Protein AF-A0A8C3S7J0-F1 (afdb_monomer_lite)

Structure (mmCIF, N/CA/C/O backbone):
data_AF-A0A8C3S7J0-F1
#
_entry.id   AF-A0A8C3S7J0-F1
#
loop_
_atom_site.group_PDB
_atom_site.id
_atom_site.type_symbol
_atom_site.label_atom_id
_atom_site.label_alt_id
_atom_site.label_comp_id
_atom_site.label_asym_id
_atom_site.label_entity_id
_atom_site.label_seq_id
_atom_site.pdbx_PDB_ins_code
_atom_site.Cartn_x
_atom_site.Cartn_y
_atom_site.Cartn_z
_atom_site.occupancy
_atom_site.B_iso_or_equiv
_atom_site.auth_seq_id
_atom_site.auth_comp_id
_atom_site.auth_asym_id
_atom_site.auth_atom_id
_atom_site.pdbx_PDB_model_num
ATOM 1 N N . PHE A 1 1 ? 1.448 -11.003 -1.772 1.00 38.31 1 PHE A N 1
ATOM 2 C CA . PHE A 1 1 ? 2.505 -11.469 -2.699 1.00 38.31 1 PHE A CA 1
ATOM 3 C C . PHE A 1 1 ? 1.903 -12.014 -3.994 1.00 38.31 1 PHE A C 1
ATOM 5 O O . PHE A 1 1 ? 1.480 -13.165 -3.989 1.00 38.31 1 PHE A O 1
ATOM 12 N N . ARG A 1 2 ? 1.852 -11.244 -5.099 1.00 31.61 2 ARG A N 1
ATOM 13 C CA . ARG A 1 2 ? 1.760 -11.818 -6.460 1.00 31.61 2 ARG A CA 1
ATOM 14 C C . ARG A 1 2 ? 1.911 -10.792 -7.595 1.00 31.61 2 ARG A C 1
ATOM 16 O O . ARG A 1 2 ? 1.397 -9.692 -7.504 1.00 31.61 2 ARG A O 1
ATOM 23 N N . VAL A 1 3 ? 2.569 -11.288 -8.649 1.00 31.92 3 VAL A N 1
ATOM 24 C CA . VAL A 1 3 ? 2.653 -10.865 -10.062 1.00 31.92 3 VAL A CA 1
ATOM 25 C C . VAL A 1 3 ? 3.139 -9.438 -10.350 1.00 31.92 3 VAL A C 1
ATOM 27 O O . VAL A 1 3 ? 2.366 -8.494 -10.400 1.00 31.92 3 VAL A O 1
ATOM 30 N N . LYS A 1 4 ? 4.434 -9.318 -10.684 1.00 39.03 4 LYS A N 1
ATOM 31 C CA . LYS A 1 4 ? 4.947 -8.198 -11.486 1.00 39.03 4 LYS A CA 1
ATOM 32 C C . LYS A 1 4 ? 4.490 -8.416 -12.930 1.00 39.03 4 LYS A C 1
ATOM 34 O O . LYS A 1 4 ? 5.097 -9.210 -13.647 1.00 39.03 4 LYS A O 1
ATOM 39 N N . SER A 1 5 ? 3.393 -7.787 -13.333 1.00 47.41 5 SER A N 1
ATOM 40 C CA . SER A 1 5 ? 2.968 -7.794 -14.734 1.00 47.41 5 SER A CA 1
ATOM 41 C C . SER A 1 5 ? 4.003 -7.042 -15.573 1.00 47.41 5 SER A C 1
ATOM 43 O O . SER A 1 5 ? 4.263 -5.862 -15.351 1.00 47.41 5 SER A O 1
ATOM 45 N N . LEU A 1 6 ? 4.624 -7.741 -16.523 1.00 52.50 6 LEU A N 1
ATOM 46 C CA . LEU A 1 6 ? 5.492 -7.137 -17.528 1.00 52.50 6 LEU A CA 1
ATOM 47 C C . LEU A 1 6 ? 4.600 -6.661 -18.678 1.00 52.50 6 LEU A C 1
ATOM 49 O O . LEU A 1 6 ? 4.073 -7.483 -19.426 1.00 52.50 6 LEU A O 1
ATOM 53 N N . ILE A 1 7 ? 4.390 -5.353 -18.812 1.00 55.75 7 ILE A N 1
ATOM 54 C CA . ILE A 1 7 ? 3.644 -4.812 -19.951 1.00 55.75 7 ILE A CA 1
ATOM 55 C C . ILE A 1 7 ? 4.613 -4.719 -21.133 1.00 55.75 7 ILE A C 1
ATOM 57 O O . ILE A 1 7 ? 5.491 -3.861 -21.161 1.00 55.75 7 ILE A O 1
ATOM 61 N N . LEU A 1 8 ? 4.467 -5.628 -22.100 1.00 57.03 8 LEU A N 1
ATOM 62 C CA . LEU A 1 8 ? 5.136 -5.561 -23.399 1.00 57.03 8 LEU A CA 1
ATOM 63 C C . LEU A 1 8 ? 4.129 -5.036 -24.428 1.00 57.03 8 LEU A C 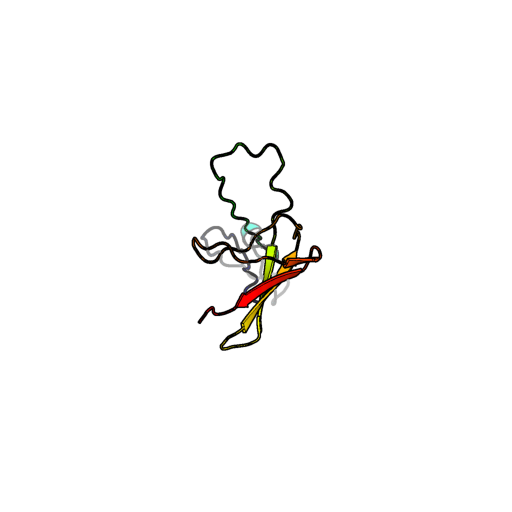1
ATOM 65 O O . LEU A 1 8 ? 3.326 -5.795 -24.968 1.00 57.03 8 LEU A O 1
ATOM 69 N N . THR A 1 9 ? 4.126 -3.731 -24.684 1.00 53.09 9 THR A N 1
ATOM 70 C CA . THR A 1 9 ? 3.291 -3.119 -25.727 1.00 53.09 9 THR A CA 1
ATOM 71 C C . THR A 1 9 ? 3.950 -3.286 -27.096 1.00 53.09 9 THR A C 1
ATOM 73 O O . THR A 1 9 ? 4.647 -2.390 -27.546 1.00 53.09 9 THR A O 1
ATOM 76 N N . ALA A 1 10 ? 3.739 -4.415 -27.779 1.00 56.09 10 ALA A N 1
ATOM 77 C CA . ALA A 1 10 ? 4.224 -4.612 -29.152 1.00 56.09 10 ALA A CA 1
ATOM 78 C C . ALA A 1 10 ? 3.162 -4.234 -30.213 1.00 56.09 10 ALA A C 1
AT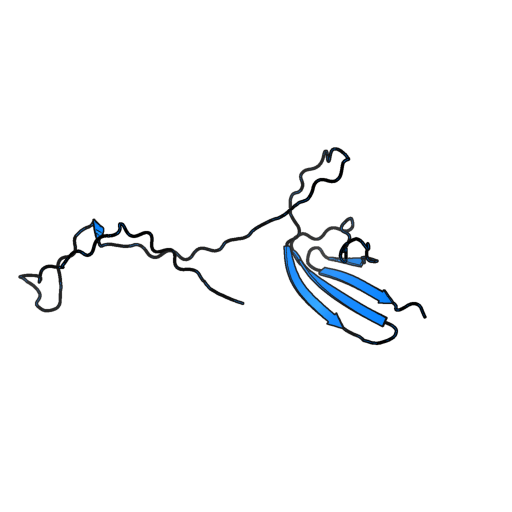OM 80 O O . ALA A 1 10 ? 1.989 -4.570 -30.032 1.00 56.09 10 ALA A O 1
ATOM 81 N N . PRO A 1 11 ? 3.525 -3.608 -31.354 1.00 56.09 11 PRO A N 1
ATOM 82 C CA . PRO A 1 11 ? 2.719 -3.664 -32.561 1.00 56.09 11 PRO A CA 1
ATOM 83 C C . PRO A 1 11 ? 2.696 -5.117 -33.050 1.00 56.09 11 PRO A C 1
ATOM 85 O O . PRO A 1 11 ? 3.675 -5.852 -32.938 1.00 56.09 11 PRO A O 1
ATOM 88 N N . SER A 1 12 ? 1.557 -5.544 -33.578 1.00 61.03 12 SER A N 1
ATOM 89 C CA . SER A 1 12 ? 1.165 -6.940 -33.814 1.00 61.03 12 SER A CA 1
ATOM 90 C C . SER A 1 12 ? 1.897 -7.678 -34.957 1.00 61.03 12 SER A C 1
ATOM 92 O O . SER A 1 12 ? 1.313 -8.553 -35.594 1.00 61.03 12 SER A O 1
ATOM 94 N N . GLY A 1 13 ? 3.165 -7.366 -35.243 1.00 65.94 13 GLY A N 1
ATOM 95 C CA .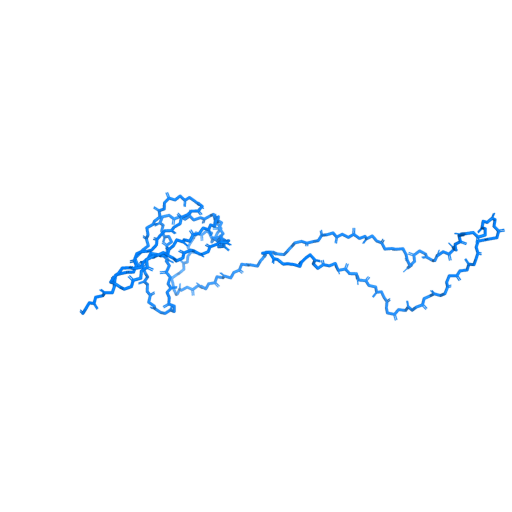 GLY A 1 13 ? 3.908 -7.913 -36.386 1.00 65.94 13 GLY A CA 1
ATOM 96 C C . GLY A 1 13 ? 5.172 -8.693 -36.014 1.00 65.94 13 GLY A C 1
ATOM 97 O O . GLY A 1 13 ? 6.009 -8.209 -35.259 1.00 65.94 13 GLY A O 1
ATOM 98 N N . GLN A 1 14 ? 5.355 -9.875 -36.612 1.00 70.94 14 GLN A N 1
ATOM 99 C CA . GLN A 1 14 ? 6.625 -10.606 -36.578 1.00 70.94 14 GLN A CA 1
ATOM 100 C C . GLN A 1 14 ? 7.553 -10.086 -37.685 1.00 70.94 14 GLN A C 1
ATOM 102 O O . GLN A 1 14 ? 7.198 -10.119 -38.864 1.00 70.94 14 GLN A O 1
ATOM 107 N N . HIS A 1 15 ? 8.757 -9.644 -37.321 1.00 72.00 15 HIS A N 1
ATOM 108 C CA . HIS A 1 15 ? 9.805 -9.271 -38.271 1.00 72.00 15 HIS A CA 1
ATOM 109 C C . HIS A 1 15 ? 10.954 -10.284 -38.210 1.00 72.00 15 HIS A C 1
ATOM 111 O O . HIS A 1 15 ? 11.400 -10.659 -37.127 1.00 72.00 15 HIS A O 1
ATOM 117 N N . ARG A 1 16 ? 11.425 -10.756 -39.370 1.00 81.44 16 ARG A N 1
ATOM 118 C CA . ARG A 1 16 ? 12.556 -11.690 -39.451 1.00 81.44 16 ARG A CA 1
ATOM 119 C C . ARG A 1 16 ? 13.867 -10.906 -39.417 1.00 81.44 16 ARG A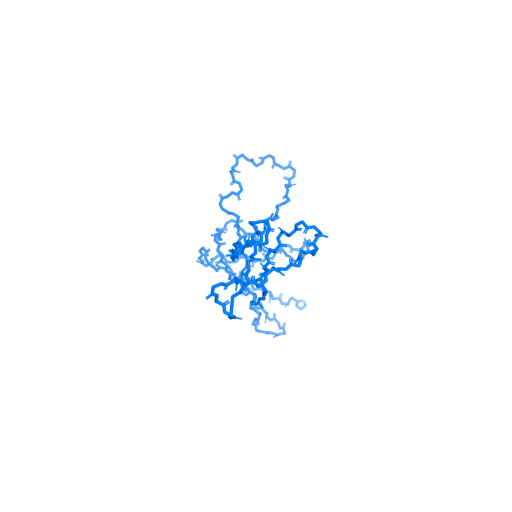 C 1
ATOM 121 O O . ARG A 1 16 ? 14.097 -10.075 -40.290 1.00 81.44 16 ARG A O 1
ATOM 128 N N . ALA A 1 17 ? 14.725 -11.210 -38.451 1.00 84.19 17 ALA A N 1
ATOM 129 C CA . ALA A 1 17 ? 16.048 -10.610 -38.344 1.00 84.19 17 ALA A CA 1
ATOM 130 C C . ALA A 1 17 ? 16.982 -11.065 -39.481 1.00 84.19 17 ALA A C 1
ATOM 132 O O . ALA A 1 17 ? 16.822 -12.150 -40.052 1.00 84.19 17 ALA A O 1
ATOM 133 N N . SER A 1 18 ? 17.960 -10.222 -39.817 1.00 88.19 18 SER A N 1
ATOM 134 C CA . SER A 1 18 ? 18.968 -10.523 -40.844 1.00 88.19 18 SER A CA 1
ATOM 135 C C . SER A 1 18 ? 20.314 -10.871 -40.197 1.00 88.19 18 SER A C 1
ATOM 137 O O . SER A 1 18 ? 20.701 -10.189 -39.254 1.00 88.19 18 SER A O 1
ATOM 139 N N . PRO A 1 19 ? 21.077 -11.870 -40.678 1.00 87.75 19 PRO A N 1
ATOM 140 C CA . PRO A 1 19 ? 22.400 -12.175 -40.124 1.00 87.75 19 PRO A CA 1
ATOM 141 C C . PRO A 1 19 ? 23.371 -10.993 -40.259 1.00 87.75 19 PRO A C 1
ATOM 143 O O . PRO A 1 19 ? 23.383 -10.313 -41.287 1.00 87.75 19 PRO A O 1
ATOM 146 N N . CYS A 1 20 ? 24.216 -10.754 -39.253 1.00 88.38 20 CYS A N 1
ATOM 147 C CA . CYS A 1 20 ? 25.245 -9.719 -39.328 1.00 88.38 20 CYS A CA 1
ATOM 148 C C . CYS A 1 20 ? 26.405 -10.165 -40.247 1.00 88.38 20 CYS A C 1
ATOM 150 O O . CYS A 1 20 ? 27.041 -11.182 -39.972 1.00 88.38 20 CYS A O 1
ATOM 152 N N . PRO A 1 21 ? 26.773 -9.398 -41.295 1.00 87.69 21 PRO A N 1
ATOM 153 C CA . PRO A 1 21 ? 27.847 -9.785 -42.220 1.00 87.69 21 PRO A CA 1
ATOM 154 C C . PRO A 1 21 ? 29.244 -9.859 -41.588 1.00 87.69 21 PRO A C 1
ATOM 156 O O . PRO A 1 21 ? 30.146 -10.469 -42.155 1.00 87.69 21 PRO A O 1
ATOM 159 N N . LYS A 1 22 ? 29.448 -9.182 -40.451 1.00 90.00 22 LYS A N 1
ATOM 160 C CA . LYS A 1 22 ? 30.754 -9.055 -39.784 1.00 90.00 22 LYS A CA 1
ATOM 161 C C . LYS A 1 22 ? 30.910 -9.988 -38.584 1.00 90.00 22 LYS A C 1
ATOM 163 O O . LYS A 1 22 ? 32.034 -10.244 -38.168 1.00 90.00 22 LYS A O 1
ATOM 168 N N . GLU A 1 23 ? 29.807 -10.481 -38.024 1.00 91.31 23 GLU A N 1
ATOM 169 C CA . GLU A 1 23 ? 29.788 -11.238 -36.772 1.00 91.31 23 GLU A CA 1
ATOM 170 C C . GLU A 1 23 ? 28.787 -12.392 -36.881 1.00 91.31 23 GLU A C 1
ATOM 172 O O . GLU A 1 23 ? 27.577 -12.178 -36.884 1.00 91.31 23 GLU A O 1
ATOM 177 N N . ALA A 1 24 ? 29.285 -13.629 -36.952 1.00 86.75 24 ALA A N 1
ATOM 178 C CA . ALA A 1 24 ? 28.456 -14.816 -37.185 1.00 86.75 24 ALA A CA 1
ATOM 179 C C . ALA A 1 24 ? 27.443 -15.114 -36.057 1.00 86.75 24 ALA A C 1
ATOM 181 O O . ALA A 1 24 ? 26.499 -15.867 -36.270 1.00 86.75 24 ALA A O 1
ATOM 182 N N . ASN A 1 25 ? 27.633 -14.540 -34.865 1.00 91.50 25 ASN A N 1
ATOM 183 C CA . ASN A 1 25 ? 26.783 -14.724 -33.685 1.00 91.50 25 ASN A CA 1
ATOM 184 C C . ASN A 1 25 ? 25.848 -13.533 -33.406 1.00 91.50 25 ASN A C 1
ATOM 186 O O . ASN A 1 25 ? 25.303 -13.440 -32.305 1.00 91.50 25 ASN A O 1
ATOM 190 N N . ARG A 1 26 ? 25.686 -12.605 -34.356 1.00 87.19 26 ARG A N 1
ATOM 191 C CA . ARG A 1 26 ? 24.793 -11.450 -34.216 1.00 87.19 26 ARG A CA 1
ATOM 192 C C . ARG A 1 26 ? 23.782 -11.379 -35.348 1.00 87.19 26 ARG A C 1
ATOM 194 O O . ARG A 1 26 ? 24.073 -11.714 -36.494 1.00 87.19 26 ARG A O 1
ATOM 201 N N . GLU A 1 27 ? 22.616 -10.846 -35.020 1.00 88.12 27 GLU A N 1
ATOM 202 C CA . GLU A 1 27 ? 21.565 -10.527 -35.976 1.00 88.12 27 GLU A CA 1
ATOM 203 C C . GLU A 1 27 ? 21.302 -9.018 -35.966 1.00 88.12 27 GLU A C 1
ATOM 205 O O . GLU A 1 27 ? 21.434 -8.347 -34.942 1.00 88.12 27 GLU A O 1
ATOM 210 N N . LEU A 1 28 ? 20.961 -8.477 -37.129 1.00 88.00 28 LEU A N 1
ATOM 211 C CA . LEU A 1 28 ? 20.524 -7.106 -37.323 1.00 88.00 28 LEU A CA 1
ATOM 212 C C . LEU A 1 28 ? 19.016 -7.049 -37.080 1.00 88.00 28 LEU A C 1
ATOM 214 O O . LEU A 1 28 ? 18.234 -7.679 -37.801 1.00 88.00 28 LEU A O 1
ATOM 218 N N . LEU A 1 29 ? 18.632 -6.295 -36.054 1.00 85.06 29 LEU A N 1
ATOM 219 C CA . LEU A 1 29 ? 17.245 -6.023 -35.698 1.00 85.06 29 LEU A CA 1
ATOM 220 C C . LEU A 1 29 ? 16.826 -4.658 -36.246 1.00 85.06 29 LEU A C 1
ATOM 222 O O . LEU A 1 29 ? 17.639 -3.743 -36.348 1.00 85.06 29 LEU A O 1
ATOM 226 N N . ASN A 1 30 ? 15.549 -4.532 -36.593 1.00 83.38 30 ASN A N 1
ATOM 227 C CA . ASN A 1 30 ? 14.936 -3.240 -36.879 1.00 83.38 30 ASN A CA 1
ATOM 228 C C . ASN A 1 30 ? 14.705 -2.484 -35.558 1.00 83.38 30 ASN A C 1
ATOM 230 O O . ASN A 1 30 ? 14.380 -3.113 -34.551 1.00 83.38 30 ASN A O 1
ATOM 234 N N . ASP A 1 31 ? 14.774 -1.154 -35.573 1.00 82.50 31 ASP A N 1
ATOM 235 C CA . ASP A 1 31 ? 14.499 -0.292 -34.416 1.00 82.50 31 ASP A CA 1
ATOM 236 C C . ASP A 1 31 ? 13.121 -0.580 -33.797 1.00 82.50 31 ASP A C 1
ATOM 238 O O . ASP A 1 31 ? 12.967 -0.583 -32.580 1.00 82.50 31 ASP A O 1
ATOM 242 N N . GLY A 1 32 ? 12.128 -0.933 -34.622 1.00 77.00 32 GLY A N 1
ATOM 243 C CA . GLY A 1 32 ? 10.792 -1.338 -34.160 1.00 77.00 32 GLY A CA 1
ATOM 244 C C . GLY A 1 32 ? 10.728 -2.696 -33.442 1.00 77.00 32 GLY A C 1
ATOM 245 O O . GLY A 1 32 ? 9.661 -3.097 -32.989 1.00 77.00 32 GLY A O 1
ATOM 246 N N . SER A 1 33 ? 11.838 -3.434 -33.373 1.00 78.56 33 SER A N 1
ATOM 247 C CA . SER A 1 33 ? 11.988 -4.691 -32.623 1.00 78.56 33 SER A CA 1
ATOM 248 C C . SER A 1 33 ? 12.784 -4.515 -31.323 1.00 78.56 33 SER A C 1
ATOM 250 O O . SER A 1 33 ? 12.961 -5.484 -30.586 1.00 78.56 33 SER A O 1
ATOM 252 N N . CYS A 1 34 ? 13.257 -3.300 -31.035 1.00 81.00 34 CYS A N 1
ATOM 253 C CA . CYS A 1 34 ? 13.972 -2.964 -29.810 1.00 81.00 34 CYS A CA 1
ATOM 254 C C . CYS A 1 34 ? 12.976 -2.527 -28.726 1.00 81.00 34 CYS A C 1
ATOM 256 O O . CYS A 1 34 ? 12.258 -1.543 -28.893 1.00 81.00 34 CYS A O 1
ATOM 258 N N . TRP A 1 35 ? 12.951 -3.244 -27.599 1.00 75.69 35 TRP A N 1
ATOM 259 C CA . TRP A 1 35 ? 12.020 -3.004 -26.492 1.00 75.69 35 TRP A CA 1
ATOM 260 C C . TRP A 1 35 ? 12.765 -2.642 -25.214 1.00 75.69 35 TRP A C 1
ATOM 262 O O . TRP A 1 35 ? 13.728 -3.313 -24.841 1.00 75.69 35 TRP A O 1
ATOM 272 N N . THR A 1 36 ? 12.268 -1.632 -24.503 1.00 76.62 36 THR A N 1
ATOM 273 C CA . THR A 1 36 ? 12.698 -1.345 -23.131 1.00 76.62 36 THR A CA 1
ATOM 274 C C . THR A 1 36 ? 11.756 -2.037 -22.160 1.00 76.62 36 THR A C 1
ATOM 276 O O . THR A 1 36 ? 10.542 -1.858 -22.221 1.00 76.62 36 THR A O 1
ATOM 279 N N . ILE A 1 37 ? 12.321 -2.817 -21.242 1.00 74.81 37 ILE A N 1
ATOM 280 C CA . ILE A 1 37 ? 11.563 -3.507 -20.202 1.00 74.81 37 ILE A CA 1
ATOM 281 C C . ILE A 1 37 ? 11.446 -2.592 -18.978 1.00 74.81 37 ILE A C 1
ATOM 283 O O . ILE A 1 37 ? 12.464 -2.158 -18.439 1.00 74.81 37 ILE A O 1
ATOM 287 N N . ILE A 1 38 ? 10.216 -2.331 -18.521 1.00 75.88 38 ILE A N 1
ATOM 288 C CA . ILE A 1 38 ? 9.929 -1.511 -17.334 1.00 75.88 38 ILE A CA 1
ATOM 289 C C . ILE A 1 38 ? 9.069 -2.321 -16.358 1.00 75.88 38 ILE A C 1
ATOM 291 O O . ILE A 1 38 ? 8.025 -2.857 -16.729 1.00 75.8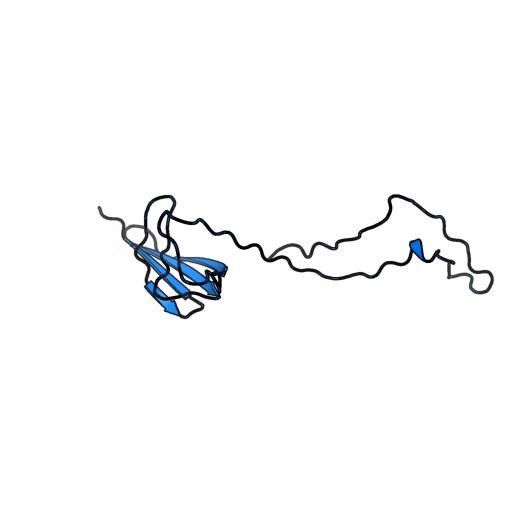8 38 ILE A O 1
ATOM 295 N N . GLY A 1 39 ? 9.508 -2.412 -15.100 1.00 73.94 39 GLY A N 1
ATOM 296 C CA . GLY A 1 39 ? 8.675 -2.927 -14.014 1.00 73.94 39 GLY A CA 1
ATOM 297 C C . GLY A 1 39 ? 7.696 -1.849 -13.561 1.00 73.94 39 GLY A C 1
ATOM 298 O O . GLY A 1 39 ? 8.119 -0.733 -13.274 1.00 73.94 39 GLY A O 1
ATOM 299 N N . THR A 1 40 ? 6.406 -2.171 -13.505 1.00 73.00 40 THR A N 1
ATOM 300 C CA . THR A 1 40 ? 5.366 -1.245 -13.035 1.00 73.00 40 THR A CA 1
ATOM 301 C C . THR A 1 40 ? 4.618 -1.850 -11.855 1.00 73.00 40 THR A C 1
ATOM 303 O O . THR A 1 40 ? 4.530 -3.073 -11.727 1.00 73.00 40 THR A O 1
ATOM 306 N N . GLU A 1 41 ? 4.109 -0.981 -10.988 1.00 77.56 41 GLU A N 1
ATOM 307 C CA . GLU A 1 41 ? 3.250 -1.329 -9.859 1.00 77.56 41 GLU A CA 1
ATOM 308 C C . GLU A 1 41 ? 1.944 -0.544 -10.009 1.00 77.56 41 GLU A C 1
ATOM 310 O O . GLU A 1 41 ? 1.943 0.575 -10.528 1.00 77.56 41 GLU A O 1
ATOM 315 N N . THR A 1 42 ? 0.822 -1.137 -9.606 1.00 77.38 42 THR A N 1
ATOM 316 C CA . THR A 1 42 ? -0.493 -0.487 -9.652 1.00 77.38 42 THR A CA 1
ATOM 317 C C . THR A 1 42 ? -1.078 -0.480 -8.253 1.00 77.38 42 THR A C 1
ATOM 319 O O . THR A 1 42 ? -1.099 -1.513 -7.587 1.00 77.38 42 THR A O 1
ATOM 322 N N . VAL A 1 43 ? -1.554 0.688 -7.826 1.00 66.88 43 VAL A N 1
ATOM 323 C CA . VAL A 1 43 ? -2.311 0.857 -6.587 1.00 66.88 43 VAL A CA 1
ATOM 324 C C . VAL A 1 43 ? -3.680 1.407 -6.965 1.00 66.88 43 VAL A C 1
ATOM 326 O O . VAL A 1 43 ? -3.771 2.437 -7.632 1.00 66.88 43 VAL A O 1
ATOM 329 N N . GLU A 1 44 ? -4.736 0.697 -6.578 1.00 77.00 44 GLU A N 1
ATOM 330 C CA . GLU A 1 44 ? -6.125 1.083 -6.829 1.00 77.00 44 GLU A CA 1
ATOM 331 C C . GLU A 1 44 ? -6.776 1.536 -5.520 1.00 77.00 44 GLU A C 1
ATOM 333 O O . GLU A 1 44 ? -6.650 0.873 -4.491 1.00 77.00 44 GLU A O 1
ATOM 338 N N . TYR A 1 45 ? -7.491 2.660 -5.566 1.00 69.50 45 TYR A N 1
ATOM 339 C CA . TYR A 1 45 ? -8.218 3.220 -4.429 1.00 69.50 45 TYR A CA 1
ATOM 340 C C . TYR A 1 45 ? -9.705 3.309 -4.775 1.00 69.50 45 TYR A C 1
ATOM 342 O O . TYR A 1 45 ? -10.064 3.811 -5.838 1.00 69.50 45 TYR A O 1
ATOM 350 N N . THR A 1 46 ? -10.571 2.842 -3.875 1.00 73.56 46 THR A N 1
ATOM 351 C CA . THR A 1 46 ? -12.033 2.913 -4.032 1.00 73.56 46 THR A CA 1
ATOM 352 C C . THR A 1 46 ? -12.630 3.700 -2.870 1.00 73.56 46 THR A C 1
ATOM 354 O O . THR A 1 46 ? -12.299 3.434 -1.718 1.00 73.56 46 THR A O 1
ATOM 357 N N . PHE A 1 47 ? -13.517 4.653 -3.162 1.00 68.75 47 PHE A N 1
ATOM 358 C CA . PHE A 1 47 ? -14.264 5.432 -2.171 1.00 68.75 47 PHE A CA 1
ATOM 359 C C . PHE A 1 47 ? -15.752 5.478 -2.548 1.00 68.75 47 PHE A C 1
ATOM 361 O O . PHE A 1 47 ? -16.097 5.444 -3.729 1.00 68.75 47 PHE A O 1
ATOM 368 N N . SER A 1 48 ? -16.635 5.555 -1.552 1.00 69.00 48 SER A N 1
ATOM 369 C CA . SER A 1 48 ? -18.080 5.736 -1.736 1.00 69.00 48 SER A CA 1
ATOM 370 C C . SER A 1 48 ? -18.541 6.961 -0.956 1.00 69.00 48 SER A C 1
ATOM 372 O O . SER A 1 48 ? -18.368 7.007 0.261 1.00 69.00 48 SER A O 1
ATOM 374 N N . ASP A 1 49 ? -19.122 7.939 -1.647 1.00 69.31 49 ASP A N 1
ATOM 375 C CA . ASP A 1 49 ? -19.614 9.168 -1.024 1.00 69.31 49 ASP A CA 1
ATOM 376 C C . ASP A 1 49 ? -20.995 8.912 -0.395 1.00 69.31 49 ASP A C 1
ATOM 378 O O . ASP A 1 49 ? -21.948 8.536 -1.084 1.00 69.31 49 ASP A O 1
ATOM 382 N N . SER A 1 50 ? -21.113 9.056 0.924 1.00 61.16 50 SER A N 1
ATOM 383 C CA . SER A 1 50 ? -22.412 9.062 1.607 1.00 61.16 50 SER A CA 1
ATOM 384 C C . SER A 1 50 ? -22.947 10.492 1.632 1.00 61.16 50 SER A C 1
ATOM 386 O O . SER A 1 50 ? -22.179 11.388 1.938 1.00 61.16 50 SER A O 1
ATOM 388 N N . LEU A 1 51 ? -24.249 10.666 1.367 1.00 56.19 51 LEU A N 1
ATOM 389 C CA . LEU A 1 51 ? -25.084 11.876 1.145 1.00 56.19 51 LEU A CA 1
ATOM 390 C C . LEU A 1 51 ? -24.768 13.236 1.839 1.00 56.19 51 LEU A C 1
ATOM 392 O O . LEU A 1 51 ? -25.483 14.205 1.581 1.00 56.19 51 LEU A O 1
ATOM 396 N N . ALA A 1 52 ? -23.756 13.366 2.693 1.00 58.53 52 ALA A N 1
ATOM 397 C CA . ALA A 1 52 ? -23.295 14.625 3.262 1.00 58.53 52 ALA A CA 1
ATOM 398 C C . ALA A 1 52 ? -22.028 15.110 2.539 1.00 58.53 52 ALA A C 1
ATOM 400 O O . ALA A 1 52 ? -21.007 14.436 2.553 1.00 58.53 52 ALA A O 1
ATOM 401 N N . CYS A 1 53 ? -22.103 16.303 1.942 1.00 54.19 53 CYS A N 1
ATOM 402 C CA . CYS A 1 53 ? -20.992 17.006 1.298 1.00 54.19 53 CYS A CA 1
ATOM 403 C C . CYS A 1 53 ? -19.730 16.991 2.182 1.00 54.19 53 CYS A C 1
ATOM 405 O O . CYS A 1 53 ? -19.659 17.714 3.180 1.00 54.19 53 CYS A O 1
ATOM 407 N N . ILE A 1 54 ? -18.750 16.160 1.824 1.00 58.78 54 ILE A N 1
ATOM 408 C CA . ILE A 1 54 ? -17.451 16.115 2.491 1.00 58.78 54 ILE A CA 1
ATOM 409 C C . ILE A 1 54 ? -16.668 17.357 2.042 1.00 58.78 54 ILE A C 1
ATOM 411 O O . ILE A 1 54 ? -16.350 17.505 0.864 1.00 58.78 54 ILE A O 1
ATOM 415 N N . GLN A 1 55 ? -16.394 18.283 2.968 1.00 63.72 55 GLN A N 1
ATOM 416 C CA . GLN A 1 55 ? -15.606 19.493 2.680 1.00 63.72 55 GLN A CA 1
ATOM 417 C C . GLN A 1 55 ? -14.087 19.258 2.745 1.00 63.72 55 GLN A C 1
ATOM 419 O O . GLN A 1 55 ? -13.325 20.095 2.262 1.00 63.72 55 GLN A O 1
ATOM 424 N N . ASP A 1 56 ? -13.652 18.117 3.286 1.00 65.56 56 ASP A N 1
ATOM 425 C CA . ASP A 1 56 ? -12.243 17.764 3.453 1.00 65.56 56 ASP A CA 1
ATOM 426 C C . ASP A 1 56 ? -11.745 16.806 2.351 1.00 65.56 56 ASP A C 1
ATOM 428 O O . ASP A 1 56 ? -12.494 15.946 1.879 1.00 65.56 56 ASP A O 1
ATOM 432 N N . PRO A 1 57 ? -10.475 16.912 1.920 1.00 66.69 57 PRO A N 1
ATOM 433 C CA . PRO A 1 57 ? -9.905 15.985 0.951 1.00 66.69 57 PRO A CA 1
ATOM 434 C C . PRO A 1 57 ? -9.890 14.552 1.505 1.00 66.69 57 PRO A C 1
ATOM 436 O O . PRO A 1 57 ? -9.414 14.307 2.608 1.00 66.69 57 PRO A O 1
ATOM 439 N N . VAL A 1 58 ? -10.313 13.579 0.693 1.00 70.94 58 VAL A N 1
ATOM 440 C CA . VAL A 1 58 ? -10.311 12.133 1.024 1.00 70.94 58 VAL A CA 1
ATOM 441 C C . VAL A 1 58 ? -8.906 11.510 1.128 1.00 70.94 58 VAL A C 1
ATOM 443 O O . VAL A 1 58 ? -8.760 10.296 1.247 1.00 70.94 58 VAL A O 1
ATOM 446 N N . SER A 1 59 ? -7.860 12.332 1.039 1.00 77.25 59 SER A N 1
ATOM 447 C CA . SER A 1 59 ? -6.459 11.922 1.042 1.00 77.25 59 SER A CA 1
ATOM 448 C C . SER A 1 59 ? -5.815 12.189 2.409 1.00 77.25 59 SER A C 1
ATOM 450 O O . SER A 1 59 ? -6.012 13.276 2.953 1.00 77.25 59 SER A O 1
ATOM 452 N N . PRO A 1 60 ? -4.947 11.289 2.907 1.00 83.75 60 PRO A N 1
ATOM 453 C CA . PRO A 1 60 ? -4.531 10.043 2.262 1.00 83.75 60 PRO A CA 1
ATOM 454 C C . PRO A 1 60 ? -5.547 8.907 2.452 1.00 83.75 60 PRO A C 1
ATOM 456 O O . PRO A 1 60 ? -6.101 8.723 3.534 1.00 83.75 60 PRO A O 1
ATOM 459 N N . VAL A 1 61 ? -5.776 8.132 1.387 1.00 85.50 61 VAL A N 1
ATOM 460 C CA . VAL A 1 61 ? -6.705 6.993 1.417 1.00 85.50 61 VAL A CA 1
ATOM 461 C C . VAL A 1 61 ? -6.066 5.848 2.216 1.00 85.50 61 VAL A C 1
ATOM 463 O O . VAL A 1 61 ? -4.906 5.510 1.949 1.00 85.50 61 VAL A O 1
ATOM 466 N N . PRO A 1 62 ? -6.784 5.238 3.178 1.00 89.25 62 PRO A N 1
ATOM 467 C CA . PRO A 1 62 ? -6.270 4.100 3.927 1.00 89.25 62 PRO A CA 1
ATOM 468 C C . PRO A 1 62 ? -6.004 2.912 2.997 1.00 89.25 62 PRO A C 1
ATOM 470 O O . PRO A 1 62 ? -6.865 2.522 2.208 1.00 89.25 62 PRO A O 1
ATOM 473 N N . LEU A 1 63 ? -4.812 2.326 3.105 1.00 90.88 63 LEU A N 1
ATOM 474 C CA . LEU A 1 63 ? -4.417 1.134 2.356 1.00 90.88 63 LEU A CA 1
ATOM 475 C C . LEU A 1 63 ? -4.334 -0.046 3.316 1.00 90.88 63 LEU A C 1
ATOM 477 O O . LEU A 1 63 ? -3.558 -0.005 4.263 1.00 90.88 63 LEU A O 1
ATOM 481 N N . ILE A 1 64 ? -5.095 -1.107 3.060 1.00 92.50 64 ILE A N 1
ATOM 482 C CA . ILE A 1 64 ? -5.039 -2.334 3.861 1.00 92.50 64 ILE A CA 1
ATOM 483 C C . ILE A 1 64 ? -4.025 -3.283 3.225 1.00 92.50 64 ILE A C 1
ATOM 485 O O . ILE A 1 64 ? -4.161 -3.650 2.057 1.00 92.50 64 ILE A O 1
ATOM 489 N N . THR A 1 65 ? -3.022 -3.699 3.995 1.00 92.56 65 THR A N 1
ATOM 490 C CA . THR A 1 65 ? -1.959 -4.603 3.531 1.00 92.56 65 THR A CA 1
ATOM 491 C C . THR A 1 65 ? -2.055 -5.985 4.166 1.00 92.56 65 THR A C 1
ATOM 493 O O . THR A 1 65 ? -1.691 -6.971 3.521 1.00 92.56 65 THR A O 1
ATOM 496 N N . MET A 1 66 ? -2.581 -6.083 5.392 1.00 91.62 66 MET A N 1
ATOM 497 C CA . MET A 1 66 ? -2.774 -7.355 6.083 1.00 91.62 66 MET A CA 1
ATOM 498 C C . MET A 1 66 ? -3.999 -7.336 7.004 1.00 91.62 66 MET A C 1
ATOM 500 O O . MET A 1 66 ? -4.350 -6.315 7.592 1.00 91.62 66 MET A O 1
ATOM 504 N N . LEU A 1 67 ? -4.640 -8.500 7.118 1.00 92.94 67 LEU A N 1
ATOM 505 C CA . LEU A 1 67 ? -5.733 -8.785 8.041 1.00 92.94 67 LEU A CA 1
ATOM 506 C C . LEU A 1 67 ? -5.355 -10.021 8.856 1.00 92.94 67 LEU A C 1
ATOM 508 O O . LEU A 1 67 ? -5.072 -11.067 8.270 1.00 92.94 67 LEU A O 1
ATOM 512 N N . GLU A 1 68 ? -5.375 -9.912 10.179 1.00 92.00 68 GLU A N 1
ATOM 513 C CA . GLU A 1 68 ? -5.066 -11.014 11.088 1.00 92.00 68 GLU A CA 1
ATOM 514 C C . GLU A 1 68 ? -6.219 -11.234 12.066 1.00 92.00 68 GLU A C 1
ATOM 516 O O . GLU A 1 68 ? -6.603 -10.347 12.823 1.00 92.00 68 GLU A O 1
ATOM 521 N N . LEU A 1 69 ? -6.798 -12.433 12.035 1.00 89.25 69 LEU A N 1
ATOM 522 C CA . LEU A 1 69 ? -7.859 -12.826 12.954 1.00 89.25 69 LEU A CA 1
ATOM 523 C C . LEU A 1 69 ? -7.264 -13.695 14.061 1.00 89.25 69 LEU A C 1
ATOM 525 O O . LEU A 1 69 ? -6.700 -14.755 13.790 1.00 89.25 69 LEU A O 1
ATOM 529 N N . THR A 1 70 ? -7.443 -13.273 15.306 1.00 88.25 70 THR A N 1
ATOM 530 C CA . THR A 1 70 ? -7.037 -14.026 16.495 1.00 88.25 70 THR A CA 1
ATOM 531 C C . THR A 1 70 ? -8.235 -14.295 17.405 1.00 88.25 70 THR A C 1
ATOM 533 O O . THR A 1 70 ? -9.231 -13.571 17.396 1.00 88.25 70 THR A O 1
ATOM 536 N N . GLY A 1 71 ? -8.162 -15.366 18.198 1.00 83.38 71 GLY A N 1
ATOM 537 C CA . GLY A 1 71 ? -9.263 -15.804 19.065 1.00 83.38 71 GLY A CA 1
ATOM 538 C C . GLY A 1 71 ? -10.252 -16.762 18.388 1.00 83.38 71 GLY A C 1
ATOM 539 O O . GLY A 1 71 ? -9.961 -17.351 17.349 1.00 83.38 71 GLY A O 1
ATOM 540 N N . GLY A 1 72 ? -11.408 -16.965 19.026 1.00 73.50 72 GLY A N 1
ATOM 541 C CA . GLY A 1 72 ? -12.446 -17.912 18.607 1.00 73.50 72 GLY A CA 1
ATOM 542 C C . GLY A 1 72 ? -13.434 -18.232 19.737 1.00 73.50 72 GLY A C 1
ATOM 543 O O . GLY A 1 72 ? -13.047 -18.296 20.903 1.00 73.50 72 GLY A O 1
ATOM 544 N N . GLY A 1 73 ? -14.712 -18.433 19.397 1.00 74.44 73 GLY A N 1
ATOM 545 C CA . GLY A 1 73 ? -15.798 -18.612 20.370 1.00 74.44 73 GLY A CA 1
ATOM 546 C C . GLY A 1 73 ? -16.403 -17.274 20.803 1.00 74.44 73 GLY A C 1
ATOM 547 O O . GLY A 1 73 ? -16.869 -16.514 19.959 1.00 74.44 73 GLY A O 1
ATOM 548 N N . ASP A 1 74 ? -16.371 -16.975 22.104 1.00 76.88 74 ASP A N 1
ATOM 549 C CA . ASP A 1 74 ? -17.025 -15.792 22.689 1.00 76.88 74 ASP A CA 1
ATOM 550 C C . ASP A 1 74 ? -16.356 -14.459 22.309 1.00 76.88 74 ASP A C 1
ATOM 552 O O . ASP A 1 74 ? -16.992 -13.403 22.332 1.00 76.88 74 ASP A O 1
ATOM 556 N N . VAL A 1 75 ? -15.062 -14.486 21.970 1.00 77.88 75 VAL A N 1
ATOM 557 C CA . VAL A 1 75 ? -14.290 -13.299 21.581 1.00 77.88 75 VAL A CA 1
ATOM 558 C C . VAL A 1 75 ? -13.358 -13.633 20.420 1.00 77.88 75 VAL A C 1
ATOM 560 O O . VAL A 1 75 ? -12.547 -14.558 20.501 1.00 77.88 75 VAL A O 1
ATOM 563 N N . ALA A 1 76 ? -13.442 -12.833 19.364 1.00 84.75 76 ALA A N 1
ATOM 564 C CA . ALA A 1 76 ? -12.500 -12.795 18.257 1.00 84.75 76 ALA A CA 1
ATOM 565 C C . ALA A 1 76 ? -11.971 -11.365 18.095 1.00 84.75 76 ALA A C 1
ATOM 567 O O . ALA A 1 76 ? -12.677 -10.395 18.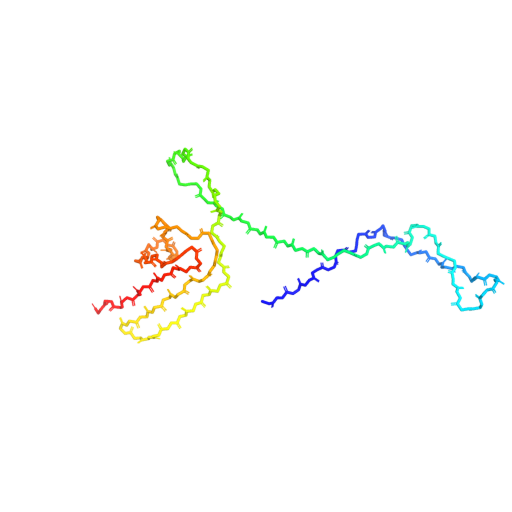364 1.00 84.75 76 ALA A O 1
ATOM 568 N N . MET A 1 77 ? -10.728 -11.216 17.662 1.00 87.06 77 MET A N 1
ATOM 569 C CA . MET A 1 77 ? -10.118 -9.925 17.374 1.00 87.06 77 MET A CA 1
ATOM 570 C C . MET A 1 77 ? -9.614 -9.928 15.938 1.00 87.06 77 MET A C 1
ATOM 572 O O . MET A 1 77 ? -8.856 -10.815 15.557 1.00 87.06 77 MET A O 1
ATOM 576 N N . LEU A 1 78 ? -10.034 -8.935 15.157 1.00 89.56 78 LEU A N 1
ATOM 577 C CA . LEU A 1 78 ? -9.480 -8.657 13.841 1.00 89.56 78 LEU A CA 1
ATOM 578 C C . LEU A 1 78 ? -8.499 -7.492 13.961 1.00 89.56 78 LEU A C 1
ATOM 580 O O . LEU A 1 78 ? -8.890 -6.370 14.284 1.00 89.56 78 LEU A O 1
ATOM 584 N N . GLU A 1 79 ? -7.237 -7.760 13.678 1.00 92.94 79 GLU A N 1
ATOM 585 C CA . GLU A 1 79 ? -6.209 -6.751 13.492 1.00 92.94 79 GLU A CA 1
ATOM 586 C C . GLU A 1 79 ? -6.099 -6.406 12.005 1.00 92.94 79 GLU A C 1
ATOM 588 O O . GLU A 1 79 ? -6.069 -7.281 11.136 1.00 92.94 79 GLU A O 1
ATOM 593 N N . VAL A 1 80 ? -6.086 -5.109 11.713 1.00 93.88 80 VAL A N 1
ATOM 594 C CA . VAL A 1 80 ? -5.997 -4.548 10.369 1.00 93.88 80 VAL A CA 1
ATOM 595 C C . VAL A 1 80 ? -4.716 -3.734 10.300 1.00 93.88 80 VAL A C 1
ATOM 597 O O . VAL A 1 80 ? -4.599 -2.697 10.955 1.00 93.88 80 VAL A O 1
ATOM 600 N N . GLN A 1 81 ? -3.768 -4.191 9.488 1.00 94.31 81 GLN A N 1
ATOM 601 C CA . GLN A 1 81 ? -2.512 -3.493 9.243 1.00 94.31 81 GLN A CA 1
ATOM 602 C C . GLN A 1 81 ? -2.503 -2.871 7.851 1.00 94.31 81 GLN A C 1
ATOM 604 O O . GLN A 1 81 ? -3.113 -3.380 6.901 1.00 94.31 81 GLN A O 1
ATOM 609 N N . GLY A 1 82 ? -1.819 -1.741 7.736 1.00 94.62 82 GLY A N 1
ATOM 610 C CA . GLY A 1 82 ? -1.913 -0.907 6.557 1.00 94.62 82 GLY A CA 1
ATOM 611 C C . GLY A 1 82 ? -1.121 0.383 6.652 1.00 94.62 82 GLY A C 1
ATOM 612 O O . GLY A 1 82 ? -0.133 0.481 7.373 1.00 94.62 82 GLY A O 1
ATOM 613 N N . GLU A 1 83 ? -1.583 1.376 5.907 1.00 93.38 83 GLU A N 1
ATOM 614 C CA . GLU A 1 83 ? -1.050 2.733 5.898 1.00 93.38 83 GLU A CA 1
ATOM 615 C C . GLU A 1 83 ? -2.197 3.745 5.937 1.00 93.38 83 GLU A C 1
ATOM 617 O O . GLU A 1 83 ? -3.313 3.457 5.493 1.00 93.38 83 GLU A O 1
ATOM 622 N N . ASN A 1 84 ? -1.897 4.961 6.400 1.00 93.06 84 ASN A N 1
ATOM 623 C CA . ASN A 1 84 ? -2.816 6.103 6.391 1.00 93.06 84 ASN A CA 1
ATOM 624 C C . ASN A 1 84 ? -4.102 5.876 7.197 1.00 93.06 84 ASN A C 1
ATOM 626 O O . ASN A 1 84 ? -5.184 6.331 6.821 1.00 93.06 84 ASN A O 1
ATOM 630 N N . PHE A 1 85 ? -3.998 5.172 8.322 1.00 93.25 85 PHE A N 1
ATOM 631 C CA . PHE A 1 85 ? -5.100 5.079 9.266 1.00 93.25 85 PHE A CA 1
ATOM 632 C C . PHE A 1 85 ? -5.222 6.329 10.138 1.00 93.25 85 PHE A C 1
ATOM 634 O O . PHE A 1 85 ? -4.234 6.954 10.523 1.00 93.25 85 PHE A O 1
ATOM 641 N N . HIS A 1 86 ? -6.463 6.660 10.487 1.00 88.62 86 HIS A N 1
ATOM 642 C CA . HIS A 1 86 ? -6.823 7.815 11.299 1.00 88.62 86 HIS A CA 1
ATOM 643 C C . HIS A 1 86 ? -7.855 7.395 12.351 1.00 88.62 86 HIS A C 1
ATOM 645 O O . HIS A 1 86 ? -8.635 6.467 12.134 1.00 88.62 86 HIS A O 1
ATOM 651 N N . ALA A 1 87 ? -7.896 8.097 13.485 1.00 89.50 87 ALA A N 1
ATOM 652 C CA . ALA A 1 87 ? -8.758 7.735 14.615 1.00 89.50 87 ALA A CA 1
ATOM 653 C C . ALA A 1 87 ? -10.271 7.820 14.325 1.00 89.50 87 ALA A C 1
ATOM 655 O O . ALA A 1 87 ? -11.070 7.263 15.074 1.00 89.50 87 ALA A O 1
ATOM 656 N N . ASN A 1 88 ? -10.671 8.511 13.255 1.00 87.56 88 ASN A N 1
ATOM 657 C CA . ASN A 1 88 ? -12.058 8.632 12.804 1.00 87.56 88 ASN A CA 1
ATOM 658 C C . ASN A 1 88 ? -12.496 7.510 11.844 1.00 87.56 88 ASN A C 1
ATOM 660 O O . ASN A 1 88 ? -13.670 7.466 11.483 1.00 87.56 88 ASN A O 1
ATOM 664 N N . LEU A 1 89 ? -11.595 6.612 11.430 1.00 88.88 89 LEU A N 1
ATOM 665 C CA . LEU A 1 89 ? -11.954 5.485 10.572 1.00 88.88 89 LEU A CA 1
ATOM 666 C C . LEU A 1 89 ? -12.748 4.425 11.340 1.00 88.88 89 LEU A C 1
ATOM 668 O O . LEU A 1 89 ? -12.493 4.145 12.514 1.00 88.88 89 LEU A O 1
ATOM 672 N N . LYS A 1 90 ? -13.691 3.802 10.633 1.00 87.50 90 LYS A N 1
ATOM 673 C CA . LYS A 1 90 ? -14.505 2.688 11.118 1.00 87.50 90 LYS A CA 1
ATOM 674 C C . LYS A 1 90 ? -14.373 1.501 10.179 1.00 87.50 90 LYS A C 1
ATOM 676 O O . LYS A 1 90 ? -14.386 1.668 8.962 1.00 87.50 90 LYS A O 1
ATOM 681 N N . VAL A 1 91 ? -14.274 0.310 10.754 1.00 87.75 91 VAL A N 1
ATOM 682 C CA . VAL A 1 91 ? -14.355 -0.958 10.026 1.00 87.75 91 VAL A CA 1
ATOM 683 C C . VAL A 1 91 ? -15.821 -1.362 9.921 1.00 87.75 91 VAL A C 1
ATOM 685 O O . VAL A 1 91 ? -16.565 -1.259 10.893 1.00 87.75 91 VAL A O 1
ATOM 688 N N . TRP A 1 92 ? -16.229 -1.824 8.743 1.00 88.50 92 TRP A N 1
ATOM 689 C CA . TRP A 1 92 ? -17.585 -2.291 8.462 1.00 88.50 92 TRP A CA 1
ATOM 690 C C . TRP A 1 92 ? -17.529 -3.704 7.886 1.00 88.50 92 TRP A C 1
ATOM 692 O O . TRP A 1 92 ? -16.685 -3.999 7.039 1.00 88.50 92 TRP A O 1
ATOM 702 N N . PHE A 1 93 ? -18.445 -4.568 8.320 1.00 82.69 93 PHE A N 1
ATOM 703 C CA . PHE A 1 93 ? -18.648 -5.901 7.756 1.00 82.69 93 PHE A CA 1
ATOM 704 C C . PHE A 1 93 ? -19.996 -5.925 7.039 1.00 82.69 93 PHE A C 1
ATOM 706 O O . PHE A 1 93 ? -21.038 -6.124 7.660 1.00 82.69 93 PHE A O 1
ATOM 713 N N . GLY A 1 94 ? -19.980 -5.679 5.728 1.00 84.00 94 GLY A N 1
ATOM 714 C CA . GLY A 1 94 ? -21.215 -5.430 4.985 1.00 84.00 94 GLY A CA 1
ATOM 715 C C . GLY A 1 94 ? -21.854 -4.117 5.440 1.00 84.00 94 GLY A C 1
ATOM 716 O O . GLY A 1 94 ? -21.247 -3.060 5.295 1.00 84.00 94 GLY A O 1
ATOM 717 N N . ASP A 1 95 ? -23.059 -4.192 5.997 1.00 84.25 95 ASP A N 1
ATOM 718 C CA . ASP A 1 95 ? -23.840 -3.068 6.526 1.00 84.25 95 ASP A CA 1
ATOM 719 C C . ASP A 1 95 ? -23.719 -2.891 8.052 1.00 84.25 95 ASP A C 1
ATOM 721 O O . ASP A 1 95 ? -24.346 -1.999 8.625 1.00 84.25 95 ASP A O 1
ATOM 725 N N . VAL A 1 96 ? -22.899 -3.710 8.720 1.00 82.25 96 VAL A N 1
ATOM 726 C CA . VAL A 1 96 ? -22.704 -3.664 10.174 1.00 82.25 96 VAL A CA 1
ATOM 727 C C . VAL A 1 96 ? -21.405 -2.931 10.519 1.00 82.25 96 VAL A C 1
ATOM 729 O O . VAL A 1 96 ? -20.310 -3.422 10.231 1.00 82.25 96 VAL A O 1
ATOM 732 N N . GLU A 1 97 ? -21.515 -1.774 11.180 1.00 84.69 97 GLU A N 1
ATOM 733 C CA . GLU A 1 97 ? -20.365 -1.057 11.749 1.00 84.69 97 GLU A CA 1
ATOM 734 C C . GLU A 1 97 ? -19.746 -1.853 12.909 1.00 84.69 97 GLU A C 1
ATOM 736 O O . GLU A 1 97 ? -20.439 -2.326 13.813 1.00 84.69 97 GLU A O 1
ATOM 741 N N . ALA A 1 98 ? -18.420 -1.971 12.903 1.00 85.31 98 ALA A N 1
ATOM 742 C CA . ALA A 1 98 ? -17.653 -2.690 13.906 1.00 85.31 98 ALA A CA 1
ATOM 743 C C . ALA A 1 98 ? -17.012 -1.735 14.929 1.00 85.31 98 ALA A C 1
ATOM 745 O O . ALA A 1 98 ? -16.516 -0.655 14.588 1.00 85.31 98 ALA A O 1
ATOM 746 N N . GLU A 1 99 ? -16.937 -2.152 16.198 1.00 88.62 99 GLU A N 1
ATOM 747 C CA . GLU A 1 99 ? -16.222 -1.393 17.231 1.00 88.62 99 GLU A CA 1
ATOM 748 C C . GLU A 1 99 ? -14.728 -1.296 16.889 1.00 88.62 99 GLU A C 1
ATOM 750 O O . GLU A 1 99 ? -13.981 -2.266 16.997 1.00 88.62 99 GLU A O 1
ATOM 755 N N . THR A 1 100 ? -14.302 -0.118 16.445 1.00 90.38 100 THR A N 1
ATOM 756 C CA . THR A 1 100 ? -12.976 0.101 15.866 1.00 90.38 100 THR A CA 1
ATOM 757 C C . THR A 1 100 ? -12.081 0.853 16.846 1.00 90.38 100 THR A C 1
ATOM 759 O O . THR A 1 100 ? -12.430 1.944 17.299 1.00 90.38 100 THR A O 1
ATOM 762 N N . MET A 1 101 ? -10.918 0.283 17.151 1.00 92.88 101 MET A N 1
ATOM 763 C CA . MET A 1 101 ? -9.890 0.848 18.021 1.00 92.88 101 MET A CA 1
ATOM 764 C C . MET A 1 101 ? -8.658 1.209 17.193 1.00 92.88 101 MET A C 1
ATOM 766 O O . MET A 1 101 ? -7.894 0.338 16.770 1.00 92.88 101 MET A O 1
ATOM 770 N N . TYR A 1 102 ? -8.450 2.505 16.984 1.00 93.12 102 TYR A N 1
ATOM 771 C CA . TYR A 1 102 ? -7.239 3.021 16.355 1.00 93.12 102 TYR A CA 1
ATOM 772 C C . TYR A 1 102 ? -6.024 2.834 17.271 1.00 93.12 102 TYR A C 1
ATOM 774 O O . TYR A 1 102 ? -6.065 3.219 18.442 1.00 93.12 102 TYR A O 1
ATOM 782 N N . ARG A 1 103 ? -4.945 2.253 16.734 1.00 93.19 103 ARG A N 1
ATOM 783 C CA . ARG A 1 103 ? -3.669 2.085 17.442 1.00 93.19 103 ARG A CA 1
ATOM 784 C C . ARG A 1 103 ? -2.647 3.085 16.924 1.00 93.19 103 ARG A C 1
ATOM 786 O O . ARG A 1 103 ? -2.138 3.902 17.689 1.00 93.19 103 ARG A O 1
ATOM 793 N N . THR A 1 104 ? -2.367 3.034 15.626 1.00 94.62 104 THR A N 1
ATOM 794 C CA . THR A 1 104 ? -1.389 3.888 14.943 1.00 94.62 104 THR A CA 1
ATOM 795 C C . THR A 1 104 ? -1.824 4.142 13.502 1.00 94.62 104 THR A C 1
ATOM 797 O O . THR A 1 104 ? -2.767 3.523 13.013 1.00 94.62 104 THR A O 1
ATOM 800 N N . SER A 1 105 ? -1.098 4.995 12.775 1.00 92.25 105 SER A N 1
ATOM 801 C CA . SER A 1 105 ? -1.341 5.206 11.343 1.00 92.25 105 SER A CA 1
ATOM 802 C C . SER A 1 105 ? -1.109 3.954 10.488 1.00 92.25 105 SER A C 1
ATOM 804 O O . SER A 1 105 ? -1.416 3.982 9.298 1.00 92.25 105 SER A O 1
ATOM 806 N N . LEU A 1 106 ? -0.565 2.883 11.076 1.00 93.06 106 LEU A N 1
ATOM 807 C CA . LEU A 1 106 ? -0.289 1.603 10.428 1.00 93.06 106 LEU A CA 1
ATOM 808 C C . LEU A 1 106 ? -1.185 0.462 10.929 1.00 93.06 106 LEU A C 1
ATOM 810 O O . LEU A 1 106 ? -1.176 -0.615 10.341 1.00 93.06 106 LEU A O 1
ATOM 814 N N . GLU A 1 107 ? -1.946 0.671 12.008 1.00 92.06 107 GLU A N 1
ATOM 815 C CA . GLU A 1 107 ? -2.695 -0.402 12.663 1.00 92.06 107 GLU A CA 1
ATOM 816 C C . GLU A 1 107 ? -4.017 0.083 13.282 1.00 92.06 107 GLU A C 1
ATOM 818 O O . GLU A 1 107 ? -4.073 1.052 14.051 1.00 92.06 107 GLU A O 1
ATOM 823 N N . ILE A 1 108 ? -5.087 -0.651 12.986 1.00 92.56 108 ILE A N 1
ATOM 824 C CA . ILE A 1 108 ? -6.398 -0.546 13.625 1.00 92.56 108 ILE A CA 1
ATOM 825 C C . ILE A 1 108 ? -6.818 -1.943 14.099 1.00 92.56 108 ILE A C 1
ATOM 827 O O . ILE A 1 108 ? -6.591 -2.940 13.424 1.00 92.56 108 ILE A O 1
ATOM 831 N N . THR A 1 109 ? -7.486 -2.018 15.247 1.00 88.38 109 THR A N 1
ATOM 832 C CA . THR A 1 109 ? -7.980 -3.277 15.825 1.00 88.38 109 THR A CA 1
ATOM 833 C C . THR A 1 109 ? -9.495 -3.241 16.002 1.00 88.38 109 THR A C 1
ATOM 835 O O . THR A 1 109 ? -10.059 -2.209 16.353 1.00 88.38 109 THR A O 1
ATOM 838 N N . HIS A 1 110 ? -10.166 -4.367 15.782 1.00 83.88 110 HIS A N 1
ATOM 839 C CA . HIS A 1 110 ? -11.572 -4.588 16.109 1.00 83.88 110 HIS A CA 1
ATOM 840 C C . HIS A 1 110 ? -11.693 -5.810 17.017 1.00 83.88 110 HIS A C 1
ATOM 842 O O . HIS A 1 110 ? -11.103 -6.850 16.737 1.00 83.88 110 HIS A O 1
ATOM 848 N N . ILE A 1 111 ? -12.492 -5.712 18.079 1.00 79.06 111 ILE A N 1
ATOM 849 C CA . ILE A 1 111 ? -12.832 -6.855 18.930 1.00 79.06 111 ILE A CA 1
ATOM 850 C C . ILE A 1 111 ? -14.294 -7.212 18.676 1.00 79.06 111 ILE A C 1
ATOM 852 O O . ILE A 1 111 ? -15.202 -6.464 19.036 1.00 79.06 111 ILE A O 1
ATOM 856 N N . HIS A 1 112 ? -14.521 -8.382 18.095 1.00 73.62 112 HIS A N 1
ATOM 857 C CA . HIS A 1 112 ? -15.836 -8.984 17.993 1.00 73.62 112 HIS A CA 1
ATOM 858 C C . HIS A 1 112 ? -16.100 -9.815 19.250 1.00 73.62 112 HIS A C 1
ATOM 860 O O . HIS A 1 112 ? -15.428 -10.814 19.500 1.00 73.62 112 HIS A O 1
ATOM 866 N N . LYS A 1 113 ? -17.091 -9.425 20.052 1.00 62.97 113 LYS A N 1
ATOM 867 C CA . LYS A 1 113 ? -17.608 -10.279 21.127 1.00 62.97 113 LYS A CA 1
ATOM 868 C C . LYS A 1 113 ? -18.915 -10.903 20.669 1.00 62.97 113 LYS A C 1
ATOM 870 O O . LYS A 1 113 ? -19.866 -10.172 20.392 1.00 62.97 113 LYS A O 1
ATOM 875 N N . HIS A 1 114 ? -18.969 -12.230 20.627 1.00 58.16 114 HIS A N 1
ATOM 876 C CA . HIS A 1 114 ? -20.223 -12.943 20.444 1.00 58.16 114 HIS A CA 1
ATOM 877 C C . HIS A 1 114 ? -21.099 -12.636 21.665 1.00 58.16 114 HIS A C 1
ATOM 879 O O . HIS A 1 114 ? -20.755 -12.983 22.797 1.00 58.16 114 HIS A O 1
ATOM 885 N N . ARG A 1 115 ? -22.205 -11.911 21.472 1.00 57.62 115 ARG A N 1
ATOM 886 C CA . ARG A 1 115 ? -23.235 -11.829 22.512 1.00 57.62 115 ARG A CA 1
ATOM 887 C C . ARG A 1 115 ? -24.033 -13.127 22.444 1.00 57.62 115 ARG A C 1
ATOM 889 O O . ARG A 1 115 ? -24.596 -13.422 21.394 1.00 57.62 115 ARG A O 1
ATOM 896 N N . ASN A 1 116 ? -24.015 -13.884 23.542 1.00 47.31 116 ASN A N 1
ATOM 897 C CA . ASN A 1 116 ? -24.935 -15.001 23.780 1.00 47.31 116 ASN A CA 1
ATOM 898 C C . ASN A 1 116 ? -26.397 -14.573 23.648 1.00 47.31 116 ASN A C 1
ATOM 900 O O . ASN A 1 116 ? -26.703 -13.422 24.044 1.00 47.31 116 ASN A O 1
#

Sequence (116 aa):
FRVKSLILTAPSGQHRASPCPKEANRELLNDGSCWTIIGTETVEYTFSDSLACIQDPVSPVPLITMLELTGGGDVAMLEVQGENFHANLKVWFGDVEAETMYRTSLEITHIHKHRN

Foldseek 3Di:
DDDQDWDDDADPDDDDWDQDPVDRPDTDDDPSPDDDTDGDDDDDADDDDDPDDDPDDCPPPWAWDDWDWDDDDQKIKIKTFTAQDDQPDWDDDVPRTFDWADDDRGIIMTMDGDDD

Radius of gyration: 25.8 Å; chains: 1; bounding box: 56×38×66 Å

Organism: Chelydra serpentina (NCBI:txid8475)

pLDDT: mean 77.89, std 14.8, range [31.61, 94.62]

Secondary structure (DSSP, 8-state):
-----B-----S-----EE-SS-TT-EEPPGGG-----B-----------SS---S--PSPPEEEEEEEEE-SSEEEEEEEEES--TT---EETTEE--EEEEETTEEEEEEE---

InterPro domains:
  IPR013783 Immunoglobulin-like fold [G3DSA:2.60.40.10] (62-112)
  IPR014756 Immunoglobulin E-set [SSF81296] (41-105)
  IPR038007 RBP-Jkappa, IPT domain [PF20144] (61-105)
  IPR040159 Suppressor of hairless-like [PTHR10665] (14-106)